Protein AF-A0A815LGB4-F1 (afdb_monomer_lite)

Organism: NCBI:txid433720

Structure (mmCIF, N/CA/C/O backbone):
data_AF-A0A815LGB4-F1
#
_entry.id   AF-A0A815LGB4-F1
#
loop_
_atom_site.group_PDB
_atom_site.id
_atom_site.type_symbol
_atom_site.label_atom_id
_atom_site.label_alt_id
_atom_site.label_comp_id
_atom_site.label_asym_id
_atom_site.label_entity_id
_atom_site.label_seq_id
_atom_site.pdbx_PDB_ins_code
_atom_site.Cartn_x
_atom_site.Cartn_y
_atom_site.Cartn_z
_atom_site.occupancy
_atom_site.B_iso_or_equiv
_atom_site.auth_seq_id
_atom_site.auth_comp_id
_atom_site.auth_asym_id
_atom_site.auth_atom_id
_atom_site.pdbx_PDB_model_num
ATOM 1 N N . ASP A 1 1 ? -7.762 -8.863 -7.919 1.00 81.81 1 ASP A N 1
ATOM 2 C CA . ASP A 1 1 ? -9.134 -8.825 -7.372 1.00 81.81 1 ASP A CA 1
ATOM 3 C C . ASP A 1 1 ? -9.164 -9.147 -5.888 1.00 81.81 1 ASP A C 1
ATOM 5 O O . ASP A 1 1 ? -9.710 -8.344 -5.150 1.00 81.81 1 ASP A O 1
ATOM 9 N N . GLU A 1 2 ? -8.499 -10.213 -5.425 1.00 95.44 2 GLU A N 1
ATOM 10 C CA . GLU A 1 2 ? -8.408 -10.574 -3.992 1.00 95.44 2 GLU A CA 1
ATOM 11 C C . GLU A 1 2 ? -8.119 -9.387 -3.048 1.00 95.44 2 GLU A C 1
ATOM 13 O O . GLU A 1 2 ? -8.851 -9.180 -2.082 1.00 95.44 2 GLU A O 1
ATOM 18 N N . ASP A 1 3 ? -7.113 -8.561 -3.355 1.00 96.50 3 ASP A N 1
ATOM 19 C CA . ASP A 1 3 ? -6.758 -7.400 -2.521 1.00 96.50 3 ASP A CA 1
ATOM 20 C C . ASP A 1 3 ? -7.872 -6.338 -2.451 1.00 96.50 3 ASP A C 1
ATOM 22 O O . ASP A 1 3 ? -8.037 -5.671 -1.426 1.00 96.50 3 ASP A O 1
ATOM 26 N N . ILE A 1 4 ? -8.649 -6.182 -3.530 1.00 97.50 4 ILE A N 1
ATOM 27 C CA . ILE A 1 4 ? -9.789 -5.255 -3.586 1.00 97.50 4 ILE A CA 1
ATOM 28 C C . ILE A 1 4 ? -10.897 -5.766 -2.670 1.00 97.50 4 ILE A C 1
ATOM 30 O O . ILE A 1 4 ? -11.355 -5.023 -1.799 1.00 97.50 4 ILE A O 1
ATOM 34 N N . ASP A 1 5 ? -11.279 -7.032 -2.821 1.00 98.38 5 ASP A N 1
ATOM 35 C CA . ASP A 1 5 ? -12.322 -7.661 -2.008 1.00 98.38 5 ASP A CA 1
ATOM 36 C C . ASP A 1 5 ? -11.948 -7.651 -0.522 1.00 98.38 5 ASP A C 1
ATOM 38 O O . ASP A 1 5 ? -12.780 -7.371 0.348 1.00 98.38 5 ASP A O 1
ATOM 42 N N . TYR A 1 6 ? -10.677 -7.904 -0.204 1.00 98.00 6 TYR A N 1
ATOM 43 C CA . TYR A 1 6 ? -10.206 -7.873 1.174 1.00 98.00 6 TYR A CA 1
ATOM 44 C C . TYR A 1 6 ? -10.257 -6.460 1.770 1.00 98.00 6 TYR A C 1
ATOM 46 O O . TYR A 1 6 ? -10.785 -6.277 2.871 1.00 98.00 6 TYR A O 1
ATOM 54 N N . ALA A 1 7 ? -9.797 -5.443 1.033 1.00 98.38 7 ALA A N 1
ATOM 55 C CA . ALA A 1 7 ? -9.892 -4.053 1.475 1.00 98.38 7 ALA A CA 1
ATOM 56 C C . ALA A 1 7 ? -11.353 -3.615 1.678 1.00 98.38 7 ALA A C 1
ATOM 58 O O . ALA A 1 7 ? -11.676 -2.967 2.677 1.00 98.38 7 ALA A O 1
ATOM 59 N N . GLN A 1 8 ? -12.258 -4.024 0.784 1.00 98.31 8 GLN A N 1
ATOM 60 C CA . GLN A 1 8 ? -13.691 -3.763 0.930 1.00 98.31 8 GLN A CA 1
ATOM 61 C C . GLN A 1 8 ? -14.251 -4.377 2.215 1.00 98.31 8 GLN A C 1
ATOM 63 O O . GLN A 1 8 ? -14.959 -3.696 2.957 1.00 98.31 8 GLN A O 1
ATOM 68 N N . ARG A 1 9 ? -13.896 -5.629 2.526 1.00 98.56 9 ARG A N 1
ATOM 69 C CA . ARG A 1 9 ? -14.339 -6.296 3.759 1.00 98.56 9 ARG A CA 1
ATOM 70 C C . ARG A 1 9 ? -13.815 -5.614 5.022 1.00 98.56 9 ARG A C 1
ATOM 72 O O . ARG A 1 9 ? -14.566 -5.509 5.989 1.00 98.56 9 ARG A O 1
ATOM 79 N N . ILE A 1 10 ? -12.572 -5.119 5.021 1.00 98.44 10 ILE A N 1
ATOM 80 C CA . ILE A 1 10 ? -12.037 -4.334 6.149 1.00 98.44 10 ILE A CA 1
ATOM 81 C C . ILE A 1 10 ? -12.877 -3.069 6.351 1.00 98.44 10 ILE A C 1
ATOM 83 O O . ILE A 1 10 ? -13.302 -2.790 7.472 1.00 98.44 10 ILE A O 1
ATOM 87 N N . SER A 1 11 ? -13.160 -2.338 5.269 1.00 97.88 11 SER A N 1
ATOM 88 C CA . SER A 1 11 ? -13.962 -1.114 5.330 1.00 97.88 11 SER A CA 1
ATOM 89 C C . SER A 1 11 ? -15.392 -1.381 5.816 1.00 97.88 11 SER 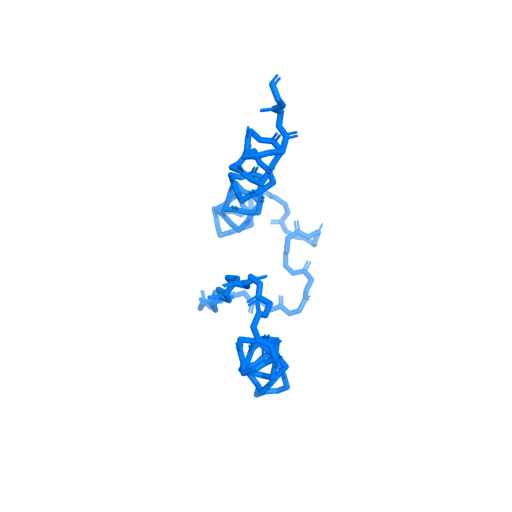A C 1
ATOM 91 O O . SER A 1 11 ? -15.875 -0.684 6.707 1.00 97.88 11 SER A O 1
ATOM 93 N N . GLN A 1 12 ? -16.050 -2.427 5.307 1.00 98.56 12 GLN A N 1
ATOM 94 C CA . GLN A 1 12 ? -17.405 -2.823 5.718 1.00 98.56 12 GLN A CA 1
ATOM 95 C C . GLN A 1 12 ? -17.492 -3.221 7.197 1.00 98.56 12 GLN A C 1
ATOM 97 O O . GLN A 1 12 ? -18.524 -3.012 7.829 1.00 98.56 12 GLN A O 1
ATOM 102 N N . ALA A 1 13 ? -16.411 -3.759 7.766 1.00 98.56 13 ALA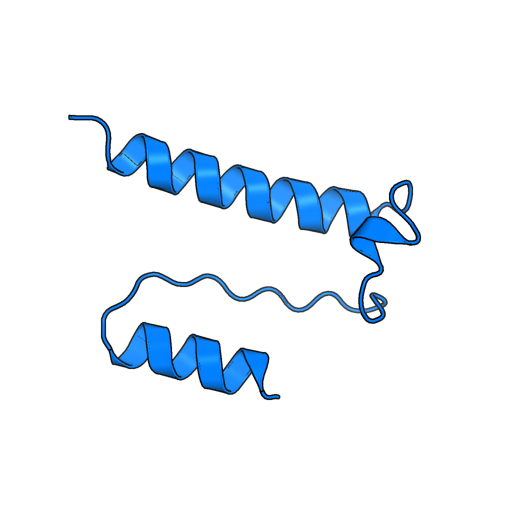 A N 1
ATOM 103 C CA . ALA A 1 13 ? -16.318 -4.081 9.187 1.00 98.56 13 ALA A CA 1
ATOM 104 C C . ALA A 1 13 ? -16.013 -2.858 10.081 1.00 98.56 13 ALA A C 1
ATOM 106 O O . ALA A 1 13 ? -15.830 -3.016 11.287 1.00 98.56 13 ALA A O 1
ATOM 107 N N . GLY A 1 14 ? -15.930 -1.648 9.513 1.00 97.25 14 GLY A N 1
ATOM 108 C CA . GLY A 1 14 ? -15.571 -0.422 10.234 1.00 97.25 14 GLY A CA 1
ATOM 109 C C . GLY A 1 14 ? -14.069 -0.267 10.497 1.00 97.25 14 GLY A C 1
ATOM 110 O O . GLY A 1 14 ? -13.672 0.586 11.290 1.00 97.25 14 GLY A O 1
ATOM 111 N N . GLY A 1 15 ? -13.226 -1.084 9.860 1.00 95.88 15 GLY A N 1
ATOM 112 C CA . GLY A 1 15 ? -11.775 -0.963 9.937 1.00 95.88 15 GLY A CA 1
ATOM 113 C C . GLY A 1 15 ? -11.230 0.160 9.049 1.00 95.88 15 GLY A C 1
ATOM 114 O O . GLY A 1 15 ? -11.805 0.503 8.016 1.00 95.88 15 GLY A O 1
ATOM 115 N N . THR A 1 16 ? -10.076 0.708 9.428 1.00 95.12 16 THR A N 1
ATOM 116 C CA . THR A 1 16 ? -9.344 1.694 8.620 1.00 95.12 16 THR A CA 1
ATOM 117 C C . THR A 1 16 ? -8.462 0.986 7.595 1.00 95.12 16 THR A C 1
ATOM 119 O O . THR A 1 16 ? -7.628 0.161 7.968 1.00 95.12 16 THR A O 1
ATOM 122 N N . VAL A 1 17 ? -8.593 1.335 6.314 1.00 96.50 17 VAL A N 1
ATOM 123 C CA . VAL A 1 17 ? -7.814 0.733 5.220 1.00 96.50 17 VAL A CA 1
ATOM 124 C C . VAL A 1 17 ? -7.531 1.743 4.106 1.00 96.50 17 VAL A C 1
ATOM 126 O O . VAL A 1 17 ? -8.372 2.581 3.793 1.00 96.50 17 VAL A O 1
ATOM 129 N N . GLU A 1 18 ? -6.349 1.641 3.494 1.00 96.50 18 GLU A N 1
ATOM 130 C CA . GLU A 1 18 ? -5.988 2.303 2.234 1.00 96.50 18 GLU A CA 1
ATOM 131 C C . GLU A 1 18 ? -5.528 1.223 1.240 1.00 96.50 18 GLU A C 1
ATOM 133 O O . GLU A 1 18 ? -4.649 0.424 1.561 1.00 96.50 18 GLU A O 1
ATOM 138 N N . LEU A 1 19 ? -6.121 1.184 0.041 1.00 97.12 19 LEU A N 1
ATOM 139 C CA . LEU A 1 19 ? -5.728 0.277 -1.043 1.00 97.12 19 LEU A CA 1
ATOM 140 C C . LEU A 1 19 ? -5.099 1.077 -2.186 1.00 97.12 19 LEU A C 1
ATOM 142 O O . LEU A 1 19 ? -5.698 2.027 -2.687 1.00 97.12 19 LEU A O 1
ATOM 146 N N . HIS A 1 20 ? -3.918 0.654 -2.634 1.00 96.81 20 HIS A N 1
ATOM 147 C CA . HIS A 1 20 ? -3.202 1.264 -3.753 1.00 96.81 20 HIS A CA 1
ATOM 148 C C . HIS A 1 20 ? -2.906 0.226 -4.833 1.00 96.81 20 HIS A C 1
ATOM 150 O O . HIS A 1 20 ? -2.248 -0.779 -4.570 1.00 96.81 20 HIS A O 1
ATOM 156 N N . VAL A 1 21 ? -3.345 0.503 -6.061 1.00 96.12 21 VAL A N 1
ATOM 157 C CA . VAL A 1 21 ? -3.039 -0.307 -7.247 1.00 96.12 21 VAL A CA 1
ATOM 158 C C . VAL A 1 21 ? -1.956 0.403 -8.058 1.00 96.12 21 VAL A C 1
ATOM 160 O O . VAL A 1 21 ? -2.117 1.564 -8.433 1.00 96.12 21 VAL A O 1
ATOM 163 N N . TRP A 1 22 ? -0.847 -0.288 -8.324 1.00 96.75 22 TRP A N 1
ATOM 164 C CA . TRP A 1 22 ? 0.333 0.280 -8.982 1.00 96.75 22 TRP A CA 1
ATOM 165 C C . TRP A 1 22 ? 0.495 -0.273 -10.398 1.00 96.75 22 TRP A C 1
ATOM 167 O O . TRP A 1 22 ? 1.080 -1.338 -10.600 1.00 96.75 22 TRP A O 1
ATOM 177 N N . SER A 1 23 ? -0.001 0.462 -11.394 1.00 96.25 23 SER A N 1
ATOM 178 C CA . SER A 1 23 ? 0.170 0.098 -12.805 1.00 96.25 23 SER A CA 1
ATOM 179 C C . SER A 1 23 ? 1.652 -0.044 -13.169 1.00 96.25 23 SER A C 1
ATOM 181 O O . SER A 1 23 ? 2.458 0.838 -12.881 1.00 96.25 23 SER A O 1
ATOM 183 N N . GLY A 1 24 ? 2.010 -1.158 -13.813 1.00 95.06 24 GLY A N 1
ATOM 184 C CA . GLY A 1 24 ? 3.393 -1.478 -14.190 1.00 95.06 24 GLY A CA 1
ATOM 185 C C . GLY A 1 24 ? 4.220 -2.177 -13.101 1.00 95.06 24 GLY A C 1
ATOM 186 O O . GLY A 1 24 ? 5.350 -2.577 -13.372 1.00 95.06 24 GLY A O 1
ATOM 187 N N . GLY A 1 25 ? 3.677 -2.365 -11.894 1.00 96.19 25 GLY A N 1
ATOM 188 C CA . GLY A 1 25 ? 4.283 -3.203 -10.860 1.00 96.19 25 GLY A CA 1
ATOM 189 C C . GLY A 1 25 ? 3.895 -4.673 -11.035 1.00 96.19 25 GLY A C 1
ATOM 190 O O . GLY A 1 25 ? 2.717 -4.993 -11.155 1.00 96.19 25 GLY A O 1
ATOM 191 N N . PHE A 1 26 ? 4.875 -5.577 -11.023 1.00 96.25 26 PHE A N 1
ATOM 192 C CA . PHE A 1 26 ? 4.644 -7.025 -10.920 1.00 96.25 26 PHE A CA 1
ATOM 193 C C . PHE A 1 26 ? 4.741 -7.488 -9.457 1.00 96.25 26 PHE A C 1
ATOM 195 O O . PHE A 1 26 ? 5.226 -6.749 -8.605 1.00 96.25 26 PHE A O 1
ATOM 202 N N . HIS A 1 27 ? 4.328 -8.714 -9.131 1.00 96.62 27 HIS A N 1
ATOM 203 C CA . HIS A 1 27 ? 4.396 -9.215 -7.752 1.00 96.62 27 HIS A CA 1
ATOM 204 C C . HIS A 1 27 ? 5.812 -9.093 -7.146 1.00 96.62 27 HIS A C 1
ATOM 206 O O . HIS A 1 27 ? 6.785 -9.598 -7.699 1.00 96.62 27 HIS A O 1
ATOM 212 N N . GLY A 1 28 ? 5.933 -8.420 -5.998 1.00 96.00 28 GLY A N 1
ATOM 213 C CA . GLY A 1 28 ? 7.215 -8.238 -5.308 1.00 96.00 28 GLY A CA 1
ATOM 214 C C . GLY A 1 28 ? 8.145 -7.165 -5.898 1.00 96.00 28 GLY A C 1
ATOM 215 O O . GLY A 1 28 ? 9.285 -7.051 -5.442 1.00 96.00 28 GLY A O 1
ATOM 216 N N . PHE A 1 29 ? 7.684 -6.344 -6.855 1.00 98.06 29 PHE A N 1
ATOM 217 C CA . PHE A 1 29 ? 8.500 -5.317 -7.529 1.00 98.06 29 PHE A CA 1
ATOM 218 C C . PHE A 1 29 ? 9.276 -4.398 -6.571 1.00 98.06 29 PHE A C 1
ATOM 220 O O . PHE A 1 29 ? 10.407 -4.013 -6.864 1.00 98.06 29 PHE A O 1
ATOM 227 N N . ILE A 1 30 ? 8.703 -4.097 -5.403 1.00 97.62 30 ILE A N 1
ATOM 228 C CA . ILE A 1 30 ? 9.322 -3.251 -4.378 1.00 97.62 30 ILE A CA 1
ATOM 229 C C . ILE A 1 30 ? 10.660 -3.833 -3.890 1.00 97.62 30 ILE A C 1
ATOM 231 O O . ILE A 1 30 ? 11.610 -3.080 -3.681 1.00 97.62 30 ILE A O 1
ATOM 235 N N . GLY A 1 31 ? 10.741 -5.157 -3.718 1.00 97.56 31 GLY A N 1
ATOM 236 C CA . GLY A 1 31 ? 11.948 -5.846 -3.252 1.00 97.56 31 GLY A CA 1
ATOM 237 C C . GLY A 1 31 ? 12.887 -6.251 -4.386 1.00 97.56 31 GLY A C 1
ATOM 238 O O . GLY A 1 31 ? 14.101 -6.157 -4.238 1.00 97.56 31 GLY A O 1
ATOM 239 N N . VAL A 1 32 ? 12.331 -6.662 -5.529 1.00 98.38 32 VAL A N 1
ATOM 240 C CA . VAL A 1 32 ? 13.117 -7.120 -6.688 1.00 98.38 32 VAL A CA 1
ATOM 241 C C . VAL A 1 32 ? 13.762 -5.951 -7.443 1.00 98.38 32 VAL A C 1
ATOM 243 O O . VAL A 1 32 ? 14.884 -6.071 -7.925 1.00 98.38 32 VAL A O 1
ATOM 246 N N . ALA A 1 33 ? 13.082 -4.805 -7.527 1.00 97.94 33 ALA A N 1
ATOM 247 C CA . ALA A 1 33 ? 13.558 -3.608 -8.220 1.00 97.94 33 ALA A CA 1
ATOM 248 C C . ALA A 1 33 ? 13.494 -2.372 -7.301 1.00 97.94 33 ALA A C 1
ATOM 250 O O . ALA A 1 33 ? 12.764 -1.418 -7.585 1.00 97.94 33 ALA A O 1
ATOM 251 N N . PRO A 1 34 ? 14.263 -2.333 -6.198 1.00 97.75 34 PRO A N 1
ATOM 252 C CA . PRO A 1 34 ? 14.114 -1.309 -5.159 1.00 97.75 34 PRO A CA 1
ATOM 253 C C . PRO A 1 34 ? 14.466 0.108 -5.637 1.00 97.75 34 PRO A C 1
ATOM 255 O O . PRO A 1 34 ? 14.015 1.101 -5.066 1.00 97.75 34 PRO A O 1
ATOM 258 N N . HIS A 1 35 ? 15.262 0.226 -6.702 1.00 98.00 35 HIS A N 1
ATOM 259 C CA . HIS A 1 35 ? 15.673 1.515 -7.257 1.00 98.00 35 HIS A CA 1
ATOM 260 C C . HIS A 1 35 ? 14.661 2.117 -8.239 1.00 98.00 35 HIS A C 1
ATOM 262 O O . HIS A 1 35 ? 14.763 3.314 -8.528 1.00 98.00 35 HIS A O 1
ATOM 268 N N . ALA A 1 36 ? 13.694 1.327 -8.723 1.00 98.38 36 ALA A N 1
ATOM 269 C CA . ALA A 1 36 ? 12.668 1.804 -9.639 1.00 98.38 36 ALA A CA 1
ATOM 270 C C . ALA A 1 36 ? 11.836 2.917 -8.987 1.00 98.38 36 ALA A C 1
ATOM 272 O O . ALA A 1 36 ? 11.533 2.876 -7.792 1.00 98.38 36 ALA A O 1
ATOM 273 N N . VAL A 1 37 ? 11.447 3.916 -9.784 1.00 98.25 37 VAL A N 1
ATOM 274 C CA . VAL A 1 37 ? 10.646 5.053 -9.301 1.00 98.25 37 VAL A CA 1
ATOM 275 C C . VAL A 1 37 ? 9.343 4.565 -8.664 1.00 98.25 37 VAL A C 1
ATOM 277 O O . VAL A 1 37 ? 9.005 5.003 -7.567 1.00 98.25 37 VAL A O 1
ATOM 280 N N . LEU A 1 38 ? 8.682 3.588 -9.292 1.00 98.12 38 LEU A N 1
ATOM 281 C CA . LEU A 1 38 ? 7.448 2.988 -8.784 1.00 98.12 38 LEU A CA 1
ATOM 282 C C . LEU A 1 38 ? 7.645 2.323 -7.410 1.00 98.12 38 LEU A C 1
ATOM 284 O O . LEU A 1 38 ? 6.844 2.531 -6.503 1.00 98.12 38 LEU A O 1
ATOM 288 N N . SER A 1 39 ? 8.742 1.583 -7.216 1.00 98.56 39 SER A N 1
ATOM 289 C CA . SER A 1 39 ? 9.076 0.944 -5.933 1.00 98.56 39 SER A CA 1
ATOM 290 C C . SER A 1 39 ? 9.287 1.962 -4.816 1.00 98.56 39 SER A C 1
ATOM 292 O O . SER A 1 39 ? 8.824 1.768 -3.692 1.00 98.56 39 SER A O 1
ATOM 294 N N . LYS A 1 40 ? 9.959 3.077 -5.122 1.00 98.50 40 LYS A N 1
ATOM 295 C CA . LYS A 1 40 ? 10.162 4.172 -4.164 1.00 98.50 40 LYS A CA 1
ATOM 296 C C . LYS A 1 40 ? 8.837 4.837 -3.792 1.00 98.50 40 LYS A C 1
ATOM 298 O O . LYS A 1 40 ? 8.598 5.066 -2.611 1.00 98.50 40 LYS A O 1
ATOM 303 N N . GLN A 1 41 ? 7.972 5.094 -4.772 1.00 98.38 41 GLN A N 1
ATOM 304 C CA . GLN A 1 41 ? 6.646 5.676 -4.544 1.00 98.38 41 GLN A CA 1
ATOM 305 C C . GLN A 1 41 ? 5.775 4.776 -3.661 1.00 98.38 41 GLN A C 1
ATOM 307 O O . GLN A 1 41 ? 5.251 5.248 -2.655 1.00 98.38 41 GLN A O 1
ATOM 312 N N . ALA A 1 42 ? 5.690 3.479 -3.974 1.00 98.25 42 ALA A N 1
ATOM 313 C CA . ALA A 1 42 ? 4.923 2.526 -3.177 1.00 98.25 42 ALA A CA 1
ATOM 314 C C . ALA A 1 42 ? 5.426 2.447 -1.724 1.00 98.25 42 ALA A C 1
ATOM 316 O O . ALA A 1 42 ? 4.630 2.490 -0.786 1.00 98.25 42 ALA A O 1
ATOM 317 N N . ASN A 1 43 ? 6.749 2.423 -1.526 1.00 97.75 43 ASN A N 1
ATOM 318 C CA . ASN A 1 43 ? 7.351 2.446 -0.192 1.00 97.75 43 ASN A CA 1
ATOM 319 C C . ASN A 1 43 ? 7.039 3.727 0.590 1.00 97.75 43 ASN A C 1
ATOM 321 O O . ASN A 1 43 ? 6.722 3.656 1.779 1.00 97.75 43 ASN A O 1
ATOM 325 N N . GLU A 1 44 ? 7.143 4.899 -0.039 1.00 98.31 44 GLU A N 1
ATOM 326 C CA . GLU A 1 44 ? 6.843 6.161 0.640 1.00 98.31 44 GLU A CA 1
ATOM 327 C C . GLU A 1 44 ? 5.356 6.292 0.987 1.00 98.31 44 GLU A C 1
ATOM 329 O O . GLU A 1 44 ? 5.037 6.746 2.088 1.00 98.31 44 GLU A O 1
ATOM 334 N N . THR A 1 45 ? 4.447 5.819 0.128 1.00 98.25 45 THR A N 1
ATOM 335 C CA . THR A 1 45 ? 3.012 5.742 0.443 1.00 98.25 45 THR A CA 1
ATOM 336 C C . THR A 1 45 ? 2.766 4.929 1.717 1.00 98.25 45 THR A C 1
ATOM 338 O O . THR A 1 45 ? 2.157 5.447 2.657 1.00 98.25 45 THR A O 1
ATOM 341 N N . SER A 1 46 ? 3.326 3.716 1.813 1.00 96.69 46 SER A N 1
ATOM 342 C CA . SER A 1 46 ? 3.196 2.870 3.009 1.00 96.69 46 SER A CA 1
ATOM 343 C C . SER A 1 46 ? 3.777 3.534 4.263 1.00 96.69 46 SER A C 1
ATOM 345 O O . SER A 1 46 ? 3.131 3.565 5.310 1.00 96.69 46 SER A O 1
ATOM 347 N N . LYS A 1 47 ? 4.974 4.136 4.174 1.00 97.62 47 LYS A N 1
ATOM 348 C CA . LYS A 1 47 ? 5.585 4.869 5.302 1.00 97.62 47 LYS A CA 1
ATOM 349 C C . LYS A 1 47 ? 4.717 6.031 5.774 1.00 97.62 47 LYS A C 1
ATOM 3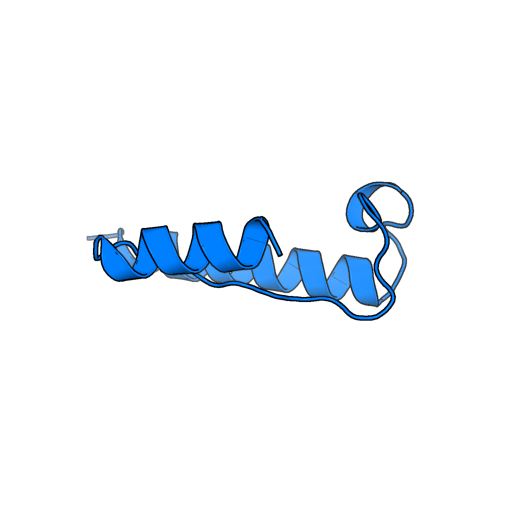51 O O . LYS A 1 47 ? 4.601 6.260 6.977 1.00 97.62 47 LYS A O 1
ATOM 356 N N . ASN A 1 48 ? 4.119 6.773 4.847 1.00 97.88 48 ASN A N 1
ATOM 357 C CA . ASN A 1 48 ? 3.261 7.902 5.183 1.00 97.88 48 ASN A CA 1
ATOM 358 C C . ASN A 1 48 ? 1.983 7.454 5.893 1.00 97.88 48 ASN A C 1
ATOM 360 O O . ASN A 1 48 ? 1.578 8.114 6.851 1.00 97.88 48 ASN A O 1
ATOM 364 N N . TRP A 1 49 ? 1.397 6.322 5.494 1.00 96.12 49 TRP A N 1
ATOM 365 C CA . TRP A 1 49 ? 0.278 5.724 6.219 1.00 96.12 49 TRP A CA 1
ATOM 366 C C . TRP A 1 49 ? 0.661 5.360 7.660 1.00 96.12 49 TRP A C 1
ATOM 368 O O . TRP A 1 49 ? 0.004 5.818 8.596 1.00 96.12 49 TRP A O 1
ATOM 378 N N . TYR A 1 50 ? 1.786 4.659 7.862 1.00 95.38 50 TYR A N 1
ATOM 379 C CA . TYR A 1 50 ? 2.271 4.326 9.209 1.00 95.38 50 TYR A CA 1
ATOM 380 C C . TYR A 1 50 ? 2.482 5.571 10.075 1.00 95.38 50 TYR A C 1
ATOM 382 O O . TYR A 1 50 ? 2.087 5.593 11.239 1.00 95.38 50 TYR A O 1
ATOM 390 N N . ARG A 1 51 ? 3.0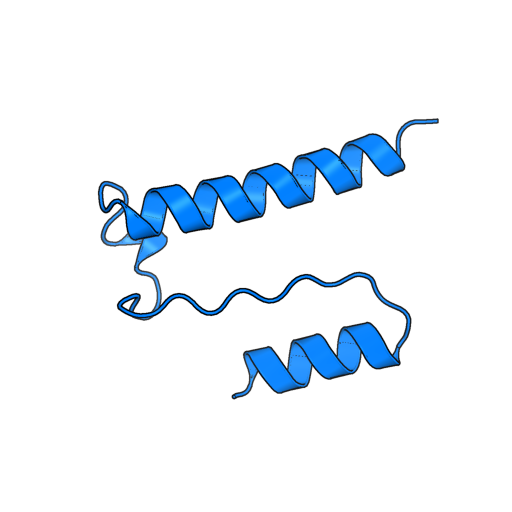73 6.634 9.515 1.00 96.31 51 ARG A N 1
ATOM 391 C CA . ARG A 1 51 ? 3.276 7.900 10.237 1.00 96.31 51 ARG A CA 1
ATOM 392 C C . ARG A 1 51 ? 1.952 8.513 10.691 1.00 96.31 51 ARG A C 1
ATOM 394 O O . ARG A 1 51 ? 1.861 8.916 11.848 1.00 96.31 51 ARG A O 1
ATOM 401 N N . ARG A 1 52 ? 0.938 8.566 9.816 1.00 95.12 52 ARG A N 1
ATOM 402 C CA . ARG A 1 52 ? -0.395 9.091 10.164 1.00 95.12 52 ARG A CA 1
ATOM 403 C C . ARG A 1 52 ?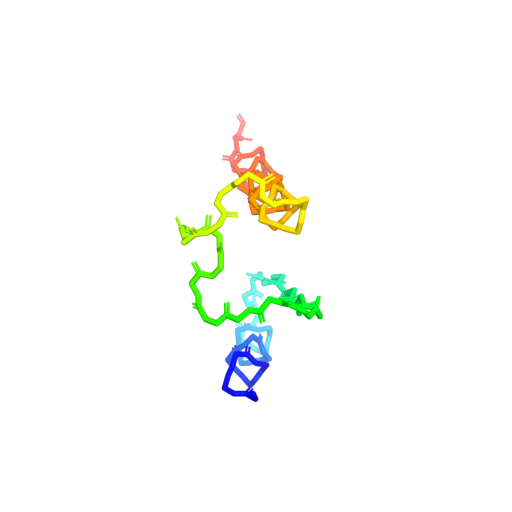 -1.056 8.252 11.253 1.00 95.12 52 ARG A C 1
ATOM 405 O O . ARG A 1 52 ? -1.537 8.816 12.231 1.00 95.12 52 ARG A O 1
ATOM 412 N N . LEU A 1 53 ? -1.013 6.927 11.115 1.00 91.88 53 LEU A N 1
ATOM 413 C CA . LEU A 1 53 ? 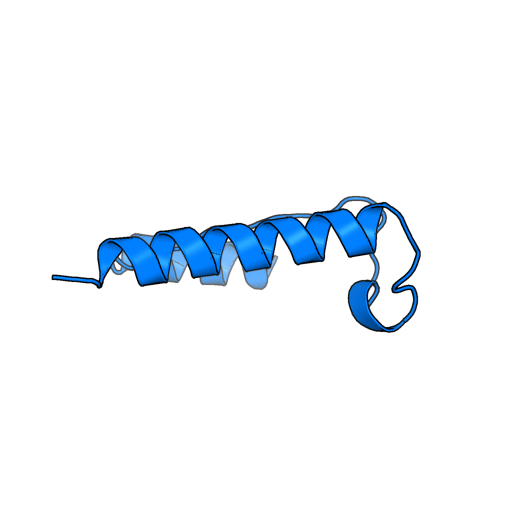-1.596 6.012 12.090 1.00 91.88 53 LEU A CA 1
ATOM 414 C C . LEU A 1 53 ? -0.927 6.157 13.462 1.00 91.88 53 LEU A C 1
ATOM 416 O O . LEU A 1 53 ? -1.601 6.298 14.473 1.00 91.88 53 LEU A O 1
ATOM 420 N N . LEU A 1 54 ? 0.403 6.179 13.523 1.00 93.19 54 LEU A N 1
ATOM 421 C CA . LEU A 1 54 ? 1.116 6.309 14.796 1.00 93.19 54 LEU A CA 1
ATOM 422 C C . LEU A 1 54 ? 0.939 7.695 15.429 1.00 93.19 54 LEU A C 1
ATOM 424 O O . LEU A 1 54 ? 0.912 7.805 16.654 1.00 93.19 54 LEU A O 1
ATOM 428 N N . ALA A 1 55 ? 0.794 8.749 14.621 1.00 93.38 55 ALA A N 1
ATOM 429 C CA . ALA A 1 55 ? 0.483 10.085 15.119 1.00 93.38 55 ALA A CA 1
ATOM 430 C C . ALA A 1 55 ? -0.928 10.159 15.723 1.00 93.38 55 ALA A C 1
ATOM 432 O O . ALA A 1 55 ? -1.092 10.776 16.770 1.00 93.38 55 ALA A O 1
ATOM 433 N N . SER A 1 56 ? -1.921 9.489 15.127 1.00 83.69 56 SER A N 1
ATOM 434 C CA . SER A 1 56 ? -3.297 9.476 15.646 1.00 83.69 56 SER A CA 1
ATOM 435 C C . SER A 1 56 ? -3.464 8.676 16.943 1.00 83.69 56 SER A C 1
ATOM 437 O O . SER A 1 56 ? -4.491 8.799 17.602 1.00 83.69 56 SER A O 1
ATOM 439 N N . HIS A 1 57 ? -2.479 7.844 17.302 1.00 76.62 57 HIS A N 1
ATOM 440 C CA . HIS A 1 57 ? -2.485 7.027 18.520 1.00 76.62 57 HIS A CA 1
ATOM 441 C C . HIS A 1 57 ? -1.648 7.618 19.666 1.00 76.62 57 HIS A C 1
ATOM 443 O O . HIS A 1 57 ? -1.677 7.083 20.776 1.00 76.62 57 HIS A O 1
ATOM 449 N N . LYS A 1 58 ? -0.901 8.708 19.438 1.00 59.78 58 LYS A N 1
ATOM 450 C CA . LYS A 1 58 ? -0.244 9.441 20.528 1.00 59.78 58 LYS A CA 1
ATOM 451 C C . LYS A 1 58 ? -1.291 10.284 21.263 1.00 59.78 58 LYS A C 1
ATOM 453 O O . LYS A 1 58 ? -1.876 11.180 20.664 1.00 59.78 58 LYS A O 1
ATOM 458 N N . LYS A 1 59 ? -1.524 9.951 22.536 1.00 55.84 59 LYS A N 1
ATOM 459 C CA . LYS A 1 59 ? -2.227 10.815 23.496 1.00 55.84 59 LYS A CA 1
ATOM 460 C C . LYS A 1 59 ? -1.405 12.058 23.808 1.00 55.84 59 LYS A C 1
ATOM 462 O O . LYS A 1 59 ? -0.161 11.919 23.868 1.00 55.84 59 LYS A O 1
#

pLDDT: mean 94.89, std 7.98, range [55.84, 98.56]

Radius of gyration: 13.66 Å; chains: 1; bounding box: 33×21×38 Å

Foldseek 3Di:
DVQVVVQVVCVVVVHDDDDDDQPPDDPPCLPVPVPDPSNVVVVVVVVVVVVVVVVVPDD

InterPro domains:
  IPR029058 Alpha/Beta hydrolase fold [G3DSA:3.40.50.1820] (1-59)
  IPR029058 Alpha/Beta hydrolase fold [SSF53474] (3-54)

Sequence (59 aa):
DEDIDYAQRISQAGGTVELHVWSGGFHGFIGVAPHAVLSKQANETSKNWYRRLLASHKK

Secondary structure (DSSP, 8-state):
-HHHHHHHHHHHTT--------TTPPTTHHHHSTTSHHHHHHHHHHHHHHHHHHHHT--